Protein AF-A0A969ZW44-F1 (afdb_monomer_lite)

Structure (mmCIF, N/CA/C/O backbone):
data_AF-A0A969ZW44-F1
#
_entry.id   AF-A0A969ZW44-F1
#
loop_
_atom_site.group_PDB
_atom_site.id
_atom_site.type_symbol
_atom_site.label_atom_id
_atom_site.label_alt_id
_atom_site.label_comp_id
_atom_site.label_asym_id
_atom_site.label_entity_id
_atom_site.label_seq_id
_atom_site.pdbx_PDB_ins_code
_atom_site.Cartn_x
_atom_site.Cartn_y
_atom_site.Cartn_z
_atom_site.occupancy
_atom_site.B_iso_or_equiv
_atom_site.auth_seq_id
_atom_site.auth_comp_id
_atom_site.auth_asym_id
_atom_site.auth_atom_id
_atom_site.pdbx_PDB_model_num
ATOM 1 N N . PHE A 1 1 ? -0.314 3.421 35.092 1.00 52.34 1 PHE A N 1
ATOM 2 C CA . PHE A 1 1 ? -0.786 2.239 34.340 1.00 52.34 1 PHE A CA 1
ATOM 3 C C . PHE A 1 1 ? -1.905 2.581 33.344 1.00 52.34 1 PHE A C 1
ATOM 5 O O . PHE A 1 1 ? -1.966 1.914 32.319 1.00 52.34 1 PHE A O 1
ATOM 12 N N . ASP A 1 2 ? -2.716 3.628 33.558 1.00 58.47 2 ASP A N 1
ATOM 13 C CA . ASP A 1 2 ? -3.811 4.011 32.639 1.00 58.47 2 ASP A CA 1
ATOM 14 C C . ASP A 1 2 ? -3.377 4.476 31.237 1.00 58.47 2 ASP A C 1
ATOM 16 O O . ASP A 1 2 ? -3.940 4.023 30.243 1.00 58.47 2 ASP A O 1
ATOM 20 N N . VAL A 1 3 ? -2.301 5.262 31.124 1.00 59.97 3 VAL A N 1
ATOM 21 C CA . VAL A 1 3 ? -1.809 5.800 29.831 1.00 59.97 3 VAL A CA 1
ATOM 22 C C . VAL A 1 3 ? -1.445 4.694 28.818 1.00 59.97 3 VAL A C 1
ATOM 24 O O . VAL A 1 3 ? -1.651 4.826 27.610 1.00 59.97 3 VAL A O 1
ATOM 27 N N . TYR A 1 4 ? -0.947 3.551 29.300 1.00 55.81 4 TYR A N 1
ATOM 28 C CA . TYR A 1 4 ? -0.588 2.415 28.443 1.00 55.81 4 TYR A CA 1
ATOM 29 C C . TYR A 1 4 ? -1.810 1.686 27.868 1.00 55.81 4 TYR A C 1
ATOM 31 O O . TYR A 1 4 ? -1.714 1.129 26.780 1.00 55.81 4 TYR A O 1
ATOM 39 N N . ARG A 1 5 ? -2.957 1.681 28.560 1.00 54.25 5 ARG A N 1
ATOM 40 C CA . ARG A 1 5 ? -4.177 1.020 28.065 1.00 54.25 5 ARG A CA 1
ATOM 41 C C . ARG A 1 5 ? -4.938 1.882 27.061 1.00 54.25 5 ARG A C 1
ATOM 43 O O . ARG A 1 5 ? -5.516 1.334 26.127 1.00 54.25 5 ARG A O 1
ATOM 50 N N . GLU A 1 6 ? -4.914 3.204 27.213 1.00 55.03 6 GLU A N 1
ATOM 51 C CA . GLU A 1 6 ? -5.556 4.120 26.260 1.00 55.03 6 GLU A CA 1
ATOM 52 C C . GLU A 1 6 ? -4.828 4.169 24.913 1.00 55.03 6 GLU A C 1
ATOM 54 O O . GLU A 1 6 ? -5.468 4.080 23.868 1.00 55.03 6 GLU A O 1
ATOM 59 N N . SER A 1 7 ? -3.490 4.190 24.916 1.00 56.62 7 SER A N 1
ATOM 60 C CA . SER A 1 7 ? -2.680 4.195 23.681 1.00 56.62 7 SER A CA 1
ATOM 61 C C . SER A 1 7 ? -2.818 2.935 22.811 1.00 56.62 7 SER A C 1
ATOM 63 O O . SER A 1 7 ? -2.492 2.973 21.628 1.00 56.62 7 SER A O 1
ATOM 65 N N . GLN A 1 8 ? -3.307 1.817 23.359 1.00 58.56 8 GLN A N 1
ATOM 66 C CA . GLN A 1 8 ? -3.573 0.596 22.586 1.00 58.56 8 GLN A CA 1
ATOM 67 C C . GLN A 1 8 ? -4.964 0.593 21.936 1.00 58.56 8 GLN A C 1
ATOM 69 O O . GLN A 1 8 ? -5.169 -0.145 20.978 1.00 58.56 8 GLN A O 1
ATOM 74 N N . LYS A 1 9 ? -5.913 1.419 22.409 1.00 67.56 9 LYS A N 1
ATOM 75 C CA . LYS A 1 9 ? -7.270 1.492 21.831 1.00 67.56 9 LYS A CA 1
ATOM 76 C C . LYS A 1 9 ? -7.292 2.101 20.427 1.00 67.56 9 LYS A C 1
ATOM 78 O O . LYS A 1 9 ? -8.202 1.805 19.664 1.00 67.56 9 LYS A O 1
ATOM 83 N N . ASN A 1 10 ? -6.284 2.904 20.085 1.00 85.31 10 ASN A N 1
ATOM 84 C CA . ASN A 1 10 ? -6.210 3.621 18.809 1.00 85.31 10 ASN A CA 1
ATOM 85 C C . ASN A 1 10 ? -5.265 2.974 17.794 1.00 85.31 10 ASN A C 1
ATOM 87 O O . ASN A 1 10 ? -4.898 3.616 16.812 1.00 85.31 10 ASN A O 1
ATOM 91 N N . LYS A 1 11 ? -4.861 1.719 18.012 1.00 91.56 11 LYS A N 1
ATOM 92 C CA . LYS A 1 11 ? -4.014 0.987 17.071 1.00 91.56 11 LYS A CA 1
ATOM 93 C C . LYS A 1 11 ? -4.816 -0.057 16.324 1.00 91.56 11 LYS A C 1
ATOM 95 O O . LYS A 1 11 ? -5.627 -0.768 16.910 1.00 91.56 11 LYS A O 1
ATOM 100 N N . ARG A 1 12 ? -4.536 -0.186 15.033 1.00 93.69 12 ARG A N 1
ATOM 101 C CA . ARG A 1 12 ? -5.068 -1.251 14.185 1.00 93.69 12 ARG A CA 1
ATOM 102 C C . ARG A 1 12 ? -3.925 -2.013 13.542 1.00 93.69 12 ARG A C 1
ATOM 104 O O . ARG A 1 12 ? -2.845 -1.471 13.301 1.00 93.69 12 ARG A O 1
ATOM 111 N N . LYS A 1 13 ? -4.168 -3.294 13.289 1.00 95.94 13 LYS A N 1
ATOM 112 C CA . LYS A 1 13 ? -3.218 -4.169 12.614 1.00 95.94 13 LYS A CA 1
ATOM 113 C C . LYS A 1 13 ? -3.297 -3.923 11.113 1.00 95.94 13 LYS A C 1
ATOM 115 O O . LYS A 1 13 ? -4.388 -3.949 10.552 1.00 95.94 13 LYS A O 1
ATOM 120 N N . ILE A 1 14 ? -2.153 -3.732 10.467 1.00 97.12 14 ILE A N 1
ATOM 121 C CA . ILE A 1 14 ? -2.085 -3.674 9.006 1.00 97.12 14 ILE A CA 1
ATOM 122 C C . ILE A 1 14 ? -2.377 -5.084 8.460 1.00 97.12 14 ILE A C 1
ATOM 124 O O . ILE A 1 14 ? -1.686 -6.029 8.869 1.00 97.12 14 ILE A O 1
ATOM 128 N N . PRO A 1 15 ? -3.386 -5.259 7.589 1.00 97.00 15 PRO A N 1
ATOM 129 C CA . PRO A 1 15 ? -3.682 -6.552 6.982 1.00 97.00 15 PRO A CA 1
ATOM 130 C C . PRO A 1 15 ? -2.566 -6.972 6.022 1.00 97.00 15 PRO A C 1
ATOM 132 O O . PRO A 1 15 ? -1.789 -6.144 5.545 1.00 97.00 15 PRO A O 1
ATOM 135 N N . ASP A 1 16 ? -2.486 -8.269 5.735 1.00 97.69 16 ASP A N 1
ATOM 136 C CA . ASP A 1 16 ? -1.680 -8.721 4.607 1.00 97.69 16 ASP A CA 1
ATOM 137 C C . ASP A 1 16 ? -2.426 -8.388 3.315 1.00 97.69 16 ASP A C 1
ATOM 139 O O . ASP A 1 16 ? -3.547 -8.845 3.100 1.00 97.69 16 ASP A O 1
ATOM 143 N N . LEU A 1 17 ? -1.812 -7.530 2.505 1.00 97.00 17 LEU A N 1
ATOM 144 C CA . LEU A 1 17 ? -2.356 -7.057 1.237 1.00 97.00 17 LEU A CA 1
ATOM 145 C C . LEU A 1 17 ? -1.558 -7.593 0.055 1.00 97.00 17 LEU A C 1
ATOM 147 O O . LEU A 1 17 ? -1.805 -7.164 -1.066 1.00 97.00 17 LEU A O 1
ATOM 151 N N . LYS A 1 18 ? -0.584 -8.484 0.276 1.00 94.75 18 LYS A N 1
ATOM 152 C CA . LYS A 1 18 ? 0.236 -9.027 -0.804 1.00 94.75 18 LYS A CA 1
ATOM 153 C C . LYS A 1 18 ? -0.651 -9.646 -1.888 1.00 94.75 18 LYS A C 1
ATOM 155 O O . LYS A 1 18 ? -1.629 -10.324 -1.591 1.00 94.75 18 LYS A O 1
ATOM 160 N N . ASP A 1 19 ? -0.309 -9.379 -3.145 1.00 94.62 19 ASP A N 1
ATOM 161 C CA . ASP A 1 19 ? -1.036 -9.830 -4.333 1.00 94.62 19 ASP A CA 1
ATOM 162 C C . ASP A 1 19 ? -2.480 -9.298 -4.470 1.00 94.62 19 ASP A C 1
ATOM 164 O O . ASP A 1 19 ? -3.167 -9.641 -5.434 1.00 94.62 19 ASP A O 1
ATOM 168 N N . VAL A 1 20 ? -2.953 -8.417 -3.584 1.00 96.81 20 VAL A N 1
ATOM 169 C CA . VAL A 1 20 ? -4.228 -7.700 -3.764 1.00 96.81 20 VAL A CA 1
ATOM 170 C C . VAL A 1 20 ? -4.052 -6.626 -4.840 1.00 96.81 20 VAL A C 1
ATOM 172 O O . VAL A 1 20 ? -2.960 -6.076 -5.003 1.00 96.81 20 VAL A O 1
ATOM 175 N N . ASN A 1 21 ? -5.103 -6.323 -5.607 1.00 97.19 21 ASN A N 1
ATOM 176 C CA . ASN A 1 21 ? -5.063 -5.205 -6.550 1.00 97.19 21 ASN A CA 1
ATOM 177 C C . ASN A 1 21 ? -4.827 -3.880 -5.798 1.00 97.19 21 ASN A C 1
ATOM 179 O O . ASN A 1 21 ? -5.38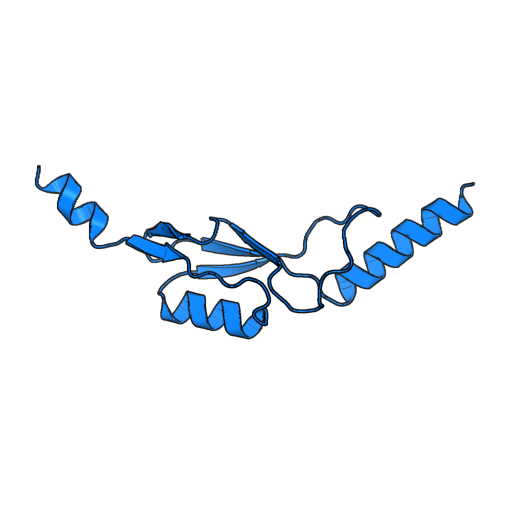6 -3.674 -4.724 1.00 97.19 21 ASN A O 1
ATOM 183 N N . VAL A 1 22 ? -4.010 -2.976 -6.346 1.00 96.94 22 VAL A N 1
ATOM 184 C CA . VAL A 1 22 ? -3.633 -1.729 -5.661 1.00 96.94 22 VAL A CA 1
ATOM 185 C C . VAL A 1 22 ? -4.840 -0.860 -5.289 1.00 96.94 22 VAL A C 1
ATOM 187 O O . VAL A 1 22 ? -4.872 -0.323 -4.185 1.00 96.94 22 VAL A O 1
ATOM 190 N N . GLU A 1 23 ? -5.861 -0.761 -6.141 1.00 97.44 23 GLU A N 1
ATOM 191 C CA . GLU A 1 23 ? -7.055 0.044 -5.854 1.00 97.44 23 GLU A CA 1
ATOM 192 C C . GLU A 1 23 ? -7.898 -0.573 -4.735 1.00 97.44 23 GLU A C 1
ATOM 194 O O . GLU A 1 23 ? -8.395 0.131 -3.856 1.00 97.44 23 GLU A O 1
ATOM 199 N N . GLU A 1 24 ? -8.038 -1.898 -4.742 1.00 98.00 24 GLU A N 1
ATOM 200 C CA . GLU A 1 24 ? -8.745 -2.640 -3.698 1.00 98.00 24 GLU A CA 1
ATOM 201 C C . GLU A 1 24 ? -8.002 -2.554 -2.360 1.00 98.00 24 GLU A C 1
ATOM 203 O O . GLU A 1 24 ? -8.609 -2.294 -1.324 1.00 98.00 24 GLU A O 1
ATOM 208 N N . ALA A 1 25 ? -6.676 -2.676 -2.382 1.00 97.94 25 ALA A N 1
ATOM 209 C CA . ALA A 1 25 ? -5.836 -2.531 -1.202 1.00 97.94 25 ALA A CA 1
ATOM 210 C C . ALA A 1 25 ? -5.963 -1.140 -0.562 1.00 97.94 25 ALA A C 1
ATOM 212 O O . ALA A 1 25 ? -6.002 -1.033 0.664 1.00 97.94 25 ALA A O 1
ATOM 213 N N . LEU A 1 26 ? -6.057 -0.074 -1.367 1.00 98.25 26 LEU A N 1
ATOM 214 C CA . LEU A 1 26 ? -6.278 1.281 -0.856 1.00 98.25 26 LEU A CA 1
ATOM 215 C C . LEU A 1 26 ? -7.645 1.417 -0.172 1.00 98.25 26 LEU A C 1
ATOM 217 O O . LEU A 1 26 ? -7.704 1.997 0.910 1.00 98.25 26 LEU A O 1
ATOM 221 N N . LYS A 1 27 ? -8.704 0.822 -0.738 1.00 98.38 27 LYS A N 1
ATOM 222 C CA . LYS A 1 27 ? -10.042 0.796 -0.118 1.00 98.38 27 LYS A CA 1
ATOM 223 C C . LYS A 1 27 ? -10.046 0.027 1.201 1.00 98.38 27 LYS A C 1
ATOM 225 O O . LYS A 1 27 ? -10.534 0.540 2.197 1.00 98.38 27 LYS A O 1
ATOM 230 N N . ILE A 1 28 ? -9.418 -1.152 1.246 1.00 98.06 28 ILE A N 1
ATOM 231 C CA . ILE A 1 28 ? -9.293 -1.943 2.483 1.00 98.06 28 ILE A CA 1
ATOM 232 C C . ILE A 1 28 ? -8.576 -1.139 3.578 1.00 98.06 28 ILE A C 1
ATOM 234 O O . ILE A 1 28 ? -8.945 -1.208 4.749 1.00 98.06 28 ILE A O 1
ATOM 238 N N . LEU A 1 29 ? -7.533 -0.384 3.222 1.00 97.50 29 LEU A N 1
ATOM 239 C CA . LEU A 1 29 ? -6.826 0.470 4.176 1.00 97.50 29 LEU A CA 1
ATOM 240 C C . LEU A 1 29 ? -7.699 1.632 4.659 1.00 97.50 29 LEU A C 1
ATOM 242 O O . LEU A 1 29 ? -7.692 1.913 5.855 1.00 97.50 29 LEU A O 1
ATOM 246 N N . GLU A 1 30 ? -8.452 2.270 3.764 1.00 97.12 30 GLU A N 1
ATOM 247 C CA . GLU A 1 30 ? -9.394 3.341 4.104 1.00 97.12 30 GLU A CA 1
ATOM 248 C C . GLU A 1 30 ? -10.511 2.847 5.036 1.00 97.12 30 GLU A C 1
ATOM 250 O O . GLU A 1 30 ? -10.749 3.465 6.072 1.00 97.12 30 GLU A O 1
ATOM 255 N N . ASP A 1 31 ? -11.104 1.683 4.754 1.00 96.88 31 ASP A N 1
ATOM 256 C CA . ASP A 1 31 ? -12.106 1.025 5.611 1.00 96.88 31 ASP A CA 1
ATOM 257 C C . ASP A 1 31 ? -11.551 0.702 7.011 1.00 96.88 31 ASP A C 1
ATOM 259 O O . ASP A 1 31 ? -12.277 0.630 8.009 1.00 96.88 31 ASP A O 1
ATOM 263 N N . LEU A 1 32 ? -10.232 0.517 7.103 1.00 95.12 32 LEU A N 1
ATOM 264 C CA . LEU A 1 32 ? -9.513 0.320 8.354 1.00 95.12 32 LEU A CA 1
ATOM 265 C C . LEU A 1 32 ? -9.034 1.628 8.998 1.00 95.12 32 LEU A C 1
ATOM 267 O O . LEU A 1 32 ? -8.305 1.561 9.988 1.00 95.12 32 LEU A O 1
ATOM 271 N N . ASP A 1 33 ? -9.494 2.783 8.522 1.00 95.56 33 ASP A N 1
ATOM 272 C CA . ASP A 1 33 ? -9.112 4.126 8.966 1.00 95.56 33 ASP A CA 1
ATOM 273 C C . ASP A 1 33 ? -7.610 4.435 8.787 1.00 95.56 33 ASP A C 1
ATOM 275 O O . ASP A 1 33 ? -7.040 5.270 9.494 1.00 95.56 33 ASP A O 1
ATOM 279 N N . PHE A 1 34 ? -6.927 3.770 7.855 1.00 96.75 34 PHE A N 1
ATOM 280 C CA . PHE A 1 34 ? -5.564 4.116 7.451 1.00 96.75 34 PHE A CA 1
ATOM 281 C C . PHE A 1 34 ? -5.557 5.041 6.235 1.00 96.75 34 PHE A C 1
ATOM 283 O O . PHE A 1 34 ? -6.458 5.034 5.403 1.00 96.75 34 PHE A O 1
ATOM 290 N N . LYS A 1 35 ? -4.475 5.810 6.083 1.00 97.50 35 LYS A N 1
ATOM 291 C CA . LYS A 1 35 ? -4.228 6.614 4.879 1.00 97.50 35 LYS A CA 1
ATOM 292 C C . LYS A 1 35 ? -3.349 5.825 3.914 1.00 97.50 35 LYS A C 1
ATOM 294 O O . LYS A 1 35 ? -2.120 5.892 3.992 1.00 97.50 35 LYS A O 1
ATOM 299 N N . GLY A 1 36 ? -3.974 5.045 3.036 1.00 96.94 36 GLY A N 1
ATOM 300 C CA . GLY A 1 36 ? -3.276 4.324 1.973 1.00 96.94 36 GLY A CA 1
ATOM 301 C C . GLY A 1 36 ? -2.687 5.281 0.933 1.00 96.94 36 GLY A C 1
ATOM 302 O O . GLY A 1 36 ? -3.369 6.191 0.471 1.00 96.94 36 GLY A O 1
ATOM 303 N N . VAL A 1 37 ? -1.423 5.084 0.554 1.00 97.69 37 VAL A N 1
ATOM 304 C CA . VAL A 1 37 ? -0.774 5.830 -0.539 1.00 97.69 37 VAL A CA 1
ATOM 305 C C . VAL A 1 37 ? -0.032 4.852 -1.437 1.00 97.69 37 VAL A C 1
ATOM 307 O O . VAL A 1 37 ? 0.826 4.109 -0.957 1.00 97.69 37 VAL A O 1
ATOM 310 N N . SER A 1 38 ? -0.333 4.855 -2.732 1.00 96.31 38 SER A N 1
ATOM 311 C CA . SER A 1 38 ? 0.352 4.017 -3.713 1.00 96.31 38 SER A CA 1
ATOM 312 C C . SER A 1 38 ? 1.740 4.580 -4.054 1.00 96.31 38 SER A C 1
ATOM 314 O O . SER A 1 38 ? 1.952 5.792 -4.115 1.00 96.31 38 SER A O 1
ATOM 316 N N . VAL A 1 39 ? 2.726 3.695 -4.209 1.00 95.00 39 VAL A N 1
ATOM 317 C CA . VAL A 1 39 ? 4.124 4.057 -4.473 1.00 95.00 39 VAL A CA 1
ATOM 318 C C . VAL A 1 39 ? 4.732 3.088 -5.481 1.00 95.00 39 VAL A C 1
ATOM 320 O O . VAL A 1 39 ? 4.801 1.884 -5.244 1.00 95.00 39 VAL A O 1
ATOM 323 N N . THR A 1 40 ? 5.270 3.620 -6.571 1.00 90.56 40 THR A N 1
ATOM 324 C CA . THR A 1 40 ? 6.066 2.844 -7.524 1.00 90.56 40 THR A CA 1
ATOM 325 C C . THR A 1 40 ? 7.501 2.661 -7.007 1.00 90.56 40 THR A C 1
ATOM 327 O O . THR A 1 40 ? 8.115 3.641 -6.563 1.00 90.56 40 THR A O 1
ATOM 330 N N . PRO A 1 41 ? 8.087 1.450 -7.035 1.00 84.00 41 PRO A N 1
ATOM 331 C CA . PRO A 1 41 ? 9.455 1.226 -6.585 1.00 84.00 41 PRO A CA 1
ATOM 332 C C . PRO A 1 41 ? 10.470 1.907 -7.511 1.00 84.00 41 PRO A C 1
ATOM 334 O O . PRO A 1 41 ? 10.257 2.040 -8.714 1.00 84.00 41 PRO A O 1
ATOM 337 N N . ASN A 1 42 ? 11.628 2.278 -6.957 1.00 80.94 42 ASN A N 1
ATOM 338 C CA . ASN A 1 42 ? 12.781 2.615 -7.784 1.00 80.94 42 ASN A CA 1
ATOM 339 C C . ASN A 1 42 ? 13.361 1.315 -8.356 1.00 80.94 42 ASN A C 1
ATOM 341 O O . ASN A 1 42 ? 13.865 0.473 -7.607 1.00 80.94 42 ASN A O 1
ATOM 345 N N . LEU A 1 43 ? 13.230 1.128 -9.665 1.00 72.25 43 LEU A N 1
ATOM 346 C CA . LEU A 1 43 ? 13.616 -0.110 -10.320 1.00 72.25 43 LEU A CA 1
ATOM 347 C C . LEU A 1 43 ? 15.120 -0.191 -10.547 1.00 72.25 43 LEU A C 1
ATOM 349 O O . LEU A 1 43 ? 15.748 0.709 -11.099 1.00 72.25 43 LEU A O 1
ATOM 353 N N . ASN A 1 44 ? 15.672 -1.354 -10.220 1.00 72.38 44 ASN A N 1
ATOM 354 C CA . ASN A 1 44 ? 16.940 -1.821 -10.757 1.00 72.38 44 ASN A CA 1
ATOM 355 C C . ASN A 1 44 ? 16.657 -2.939 -11.789 1.00 72.38 44 ASN A C 1
ATOM 357 O O . ASN A 1 44 ? 15.582 -3.541 -11.771 1.00 72.38 44 ASN A O 1
ATOM 361 N N . PRO A 1 45 ? 17.574 -3.234 -12.725 1.00 67.06 45 PRO A N 1
ATOM 362 C CA . PRO A 1 45 ? 17.340 -4.255 -13.759 1.00 67.06 45 PRO A CA 1
ATOM 363 C C . PRO A 1 45 ? 17.094 -5.661 -13.184 1.00 67.06 45 PRO A C 1
ATOM 365 O O . PRO A 1 45 ? 16.456 -6.481 -13.835 1.00 67.06 45 PRO A O 1
ATOM 368 N N . THR A 1 46 ? 17.558 -5.927 -11.961 1.00 70.00 46 THR A N 1
ATOM 369 C CA . THR A 1 46 ? 17.379 -7.196 -11.242 1.00 70.00 46 THR A CA 1
ATOM 370 C C . THR A 1 46 ? 16.025 -7.321 -10.542 1.00 70.00 46 THR A C 1
ATOM 372 O O . THR A 1 46 ? 15.746 -8.357 -9.947 1.00 70.00 46 THR A O 1
ATOM 375 N N . TYR A 1 47 ? 15.192 -6.278 -10.571 1.00 69.31 47 TYR A N 1
ATOM 376 C CA . TYR A 1 47 ? 13.899 -6.286 -9.898 1.00 69.31 47 TYR A CA 1
ATOM 377 C C . TYR A 1 47 ? 12.996 -7.363 -10.521 1.00 69.31 47 TYR A C 1
ATOM 379 O O . TYR A 1 47 ? 12.896 -7.395 -11.750 1.00 69.31 47 TYR A O 1
ATOM 387 N N . PRO A 1 48 ? 12.341 -8.248 -9.755 1.00 68.81 48 PRO A N 1
ATOM 388 C CA . PRO A 1 48 ? 11.494 -9.285 -10.339 1.00 68.81 48 PRO A CA 1
ATOM 389 C C . PRO A 1 48 ? 10.319 -8.664 -11.106 1.00 68.81 48 PRO A C 1
ATOM 391 O O . PRO A 1 48 ? 9.821 -7.599 -10.742 1.00 68.81 48 PRO A O 1
ATOM 394 N N . ILE A 1 49 ? 9.890 -9.302 -12.200 1.00 68.25 49 ILE A N 1
ATOM 395 C CA . ILE A 1 49 ? 8.627 -8.935 -12.860 1.00 68.25 49 ILE A CA 1
ATOM 396 C C . ILE A 1 49 ? 7.518 -9.573 -12.024 1.00 68.25 49 ILE A C 1
ATOM 398 O O . ILE A 1 49 ? 7.084 -10.690 -12.282 1.00 68.25 49 ILE A O 1
ATOM 402 N N . GLU A 1 50 ? 7.171 -8.891 -10.942 1.00 73.81 50 GLU A N 1
ATOM 403 C CA . GLU A 1 50 ? 6.020 -9.208 -10.102 1.00 73.81 50 GLU A CA 1
ATOM 404 C C . GLU A 1 50 ? 4.721 -8.855 -10.853 1.00 73.81 50 GLU A C 1
ATOM 406 O O . GLU A 1 50 ? 4.758 -8.097 -11.833 1.00 73.81 50 GLU A O 1
ATOM 411 N N . PRO A 1 51 ? 3.564 -9.395 -10.438 1.00 80.00 51 PRO A N 1
ATOM 412 C CA . PRO A 1 51 ? 2.306 -9.123 -11.117 1.00 80.00 51 PRO A CA 1
ATOM 413 C C . PRO A 1 51 ? 1.942 -7.629 -11.119 1.00 80.00 51 PRO A C 1
ATOM 415 O O . PRO A 1 51 ? 1.984 -6.945 -10.095 1.00 80.00 51 PRO A O 1
ATOM 418 N N . MET A 1 52 ? 1.545 -7.140 -12.297 1.00 88.88 52 MET A N 1
ATOM 419 C CA . MET A 1 52 ? 1.142 -5.750 -12.523 1.00 88.88 52 MET A CA 1
ATOM 420 C C . MET A 1 52 ? -0.073 -5.374 -11.680 1.00 88.88 52 MET A C 1
ATOM 422 O O . MET A 1 52 ? -0.986 -6.180 -11.486 1.00 88.88 52 MET A O 1
ATOM 426 N N . ASN A 1 53 ? -0.094 -4.127 -11.217 1.00 93.12 53 ASN A N 1
ATOM 427 C CA . ASN A 1 53 ? -1.169 -3.525 -10.430 1.00 93.12 53 ASN A CA 1
ATOM 428 C C . ASN A 1 53 ? -1.510 -4.291 -9.144 1.00 93.12 53 ASN A C 1
ATOM 430 O O . ASN A 1 53 ? -2.586 -4.100 -8.574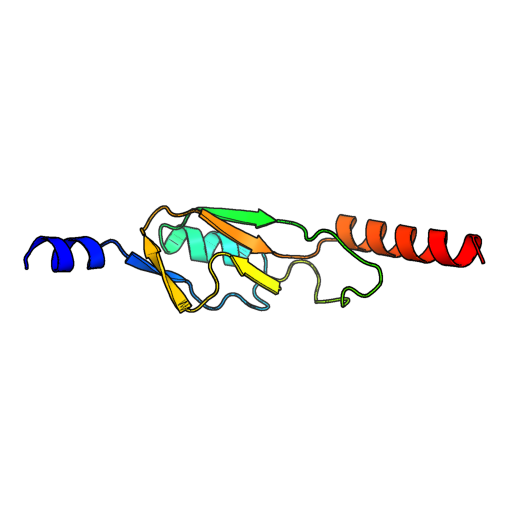 1.00 93.12 53 ASN A O 1
ATOM 434 N N . ARG A 1 54 ? -0.597 -5.149 -8.672 1.00 94.44 54 ARG A N 1
ATOM 435 C CA . ARG A 1 54 ? -0.725 -5.887 -7.418 1.00 94.44 54 ARG A CA 1
ATOM 436 C C . ARG A 1 54 ? 0.262 -5.383 -6.380 1.00 94.44 54 ARG A C 1
ATOM 438 O O . ARG A 1 54 ? 1.376 -4.959 -6.690 1.00 94.44 54 ARG A O 1
ATOM 445 N N . VAL A 1 55 ? -0.171 -5.425 -5.129 1.00 94.75 55 VAL A N 1
ATOM 446 C CA . VAL A 1 55 ? 0.642 -5.014 -3.991 1.00 94.75 55 VAL A CA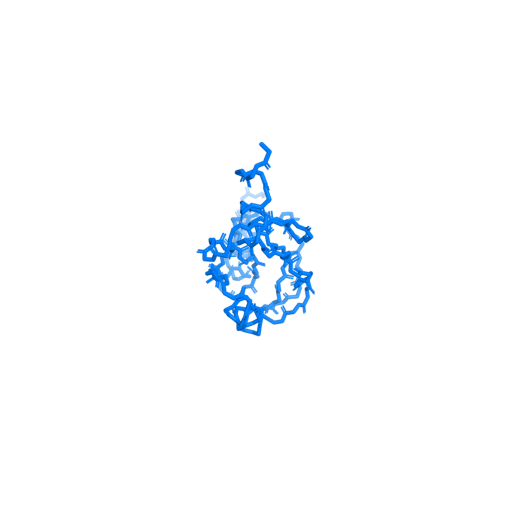 1
ATOM 447 C C . VAL A 1 55 ? 1.777 -6.006 -3.775 1.00 94.75 55 VAL A C 1
ATOM 449 O O . VAL A 1 55 ? 1.566 -7.199 -3.575 1.00 94.75 55 VAL A O 1
ATOM 452 N N . LEU A 1 56 ? 2.993 -5.476 -3.733 1.00 92.88 56 LEU A N 1
ATOM 453 C CA . LEU A 1 56 ? 4.212 -6.228 -3.446 1.00 92.88 56 LEU A CA 1
ATOM 454 C C . LEU A 1 56 ? 4.497 -6.270 -1.951 1.00 92.88 56 LEU A C 1
ATOM 456 O O . LEU A 1 56 ? 4.932 -7.280 -1.403 1.00 92.88 56 LEU A O 1
ATOM 460 N N . LYS A 1 57 ? 4.304 -5.122 -1.300 1.00 93.88 57 LYS A N 1
ATOM 461 C CA . LYS A 1 57 ? 4.522 -4.927 0.131 1.00 93.88 57 LYS A CA 1
ATOM 462 C C . LYS A 1 57 ? 3.893 -3.627 0.602 1.00 93.88 57 LYS A C 1
ATOM 464 O O . LYS A 1 57 ? 3.705 -2.690 -0.179 1.00 93.88 57 LYS A O 1
ATOM 469 N N . THR A 1 58 ? 3.704 -3.532 1.910 1.00 97.06 58 THR A N 1
ATOM 470 C CA . THR A 1 58 ? 3.354 -2.283 2.581 1.00 97.06 58 THR A CA 1
ATOM 471 C C . THR A 1 58 ? 4.491 -1.772 3.458 1.00 97.06 58 THR A C 1
ATOM 473 O O . THR A 1 58 ? 5.339 -2.534 3.928 1.00 97.06 58 THR A O 1
ATOM 476 N N . VAL A 1 59 ? 4.514 -0.461 3.690 1.00 96.75 59 VAL A N 1
ATOM 477 C CA . VAL A 1 59 ? 5.337 0.172 4.725 1.00 96.75 59 VAL A CA 1
ATOM 478 C C . VAL A 1 59 ? 4.452 1.137 5.525 1.00 96.75 59 VAL A C 1
ATOM 480 O O . VAL A 1 59 ? 4.022 2.140 4.955 1.00 96.75 59 VAL A O 1
ATOM 483 N N . PRO A 1 60 ? 4.201 0.896 6.826 1.00 97.12 60 PRO A N 1
ATOM 484 C CA . PRO A 1 60 ? 4.728 -0.205 7.640 1.00 97.12 60 PRO A CA 1
ATOM 485 C C . PRO A 1 60 ? 4.277 -1.598 7.162 1.00 97.12 60 PRO A C 1
ATOM 487 O O . PRO A 1 60 ? 3.292 -1.734 6.438 1.00 97.12 60 PRO A O 1
ATOM 490 N N . GLU A 1 61 ? 5.060 -2.621 7.511 1.00 97.31 61 GLU A N 1
ATOM 491 C CA . GLU A 1 61 ? 4.834 -3.998 7.051 1.00 97.31 61 GLU A CA 1
ATOM 492 C C . GLU A 1 61 ? 3.539 -4.596 7.610 1.00 97.31 61 GLU A C 1
ATOM 494 O O . GLU A 1 61 ? 3.093 -4.237 8.708 1.00 97.31 61 GLU A O 1
ATOM 499 N N . ALA A 1 62 ? 2.959 -5.526 6.852 1.00 96.75 62 ALA A N 1
ATOM 500 C CA . ALA A 1 62 ? 1.791 -6.280 7.269 1.00 96.75 62 ALA A CA 1
ATOM 501 C C . ALA A 1 62 ? 2.008 -6.914 8.650 1.00 96.75 62 ALA A C 1
ATOM 503 O O . ALA A 1 62 ? 3.096 -7.357 9.016 1.00 96.75 62 ALA A O 1
ATOM 504 N N . GLY A 1 63 ? 0.947 -6.933 9.444 1.00 95.88 63 GLY A N 1
ATOM 505 C CA . GLY A 1 63 ? 0.965 -7.473 10.792 1.00 95.88 63 GLY A CA 1
ATOM 506 C C . GLY A 1 63 ? 1.394 -6.500 11.889 1.00 95.88 63 GLY A C 1
ATOM 507 O O . GLY A 1 63 ? 1.164 -6.809 13.061 1.00 95.88 63 GLY A O 1
ATOM 508 N N . LYS A 1 64 ? 1.934 -5.320 11.555 1.00 95.19 64 LYS A N 1
ATOM 509 C CA . LYS A 1 64 ? 2.211 -4.275 12.552 1.00 95.19 64 LYS A CA 1
ATOM 510 C C . LYS A 1 64 ? 0.937 -3.610 13.052 1.00 95.19 64 LYS A C 1
ATOM 512 O O . LYS A 1 64 ? 0.041 -3.302 12.274 1.00 95.19 64 LYS A O 1
ATOM 517 N N . ASN A 1 65 ? 0.903 -3.336 14.355 1.00 94.88 65 ASN A N 1
ATOM 518 C CA . ASN A 1 65 ? -0.095 -2.467 14.968 1.00 94.88 65 ASN A CA 1
ATOM 519 C C . ASN A 1 65 ? 0.385 -1.019 14.889 1.00 94.88 65 ASN A C 1
ATOM 521 O O . ASN A 1 65 ? 1.416 -0.679 15.475 1.00 94.88 65 ASN A O 1
ATOM 525 N N . VAL A 1 66 ? -0.356 -0.182 14.172 1.00 94.25 66 VAL A N 1
ATOM 526 C CA . VAL A 1 66 ? -0.033 1.234 13.965 1.00 94.25 66 VAL A CA 1
ATOM 527 C C . VAL A 1 66 ? -1.233 2.095 14.322 1.00 94.25 66 VAL A C 1
ATOM 529 O O . VAL A 1 66 ? -2.362 1.603 14.349 1.00 94.25 66 VAL A O 1
ATOM 532 N N . ASP A 1 67 ? -0.984 3.361 14.641 1.00 94.19 67 ASP A N 1
ATOM 533 C CA . ASP A 1 67 ? -2.048 4.276 15.038 1.00 94.19 67 ASP A CA 1
ATOM 534 C C . ASP A 1 67 ? -3.022 4.495 13.874 1.00 94.19 67 ASP A C 1
ATOM 536 O O . ASP A 1 67 ? -2.612 4.636 12.717 1.00 94.19 67 ASP A O 1
ATOM 540 N N . ILE A 1 68 ? -4.314 4.529 14.178 1.00 92.31 68 ILE A N 1
ATOM 541 C CA . ILE A 1 68 ? -5.363 4.902 13.227 1.00 92.31 68 ILE A CA 1
ATOM 542 C C . ILE A 1 68 ? -5.016 6.258 12.582 1.00 92.31 68 ILE A C 1
ATOM 544 O O . ILE A 1 68 ? -4.487 7.160 13.232 1.00 92.31 68 ILE A O 1
ATOM 548 N N . GLY A 1 69 ? -5.274 6.399 11.283 1.00 93.62 69 GLY A N 1
ATOM 549 C CA . GLY A 1 69 ? -4.941 7.586 10.493 1.00 93.62 69 GLY A CA 1
ATOM 550 C C . GLY A 1 69 ? -3.485 7.654 10.021 1.00 93.62 69 GLY A C 1
ATOM 551 O O . GLY A 1 69 ? -3.136 8.582 9.284 1.00 93.62 69 GLY A O 1
ATOM 552 N N . SER A 1 70 ? -2.642 6.688 10.406 1.00 95.88 70 SER A N 1
ATOM 553 C CA . SER A 1 70 ? -1.268 6.568 9.907 1.00 95.88 70 SER A CA 1
ATOM 554 C C . SER A 1 70 ? -1.226 6.339 8.399 1.00 95.88 70 SER A C 1
ATOM 556 O O . SER A 1 70 ? -2.095 5.686 7.818 1.00 95.88 70 SER A O 1
ATOM 558 N N . VAL A 1 71 ? -0.165 6.848 7.771 1.00 97.94 71 VAL A N 1
ATOM 559 C CA . VAL A 1 71 ? 0.109 6.607 6.353 1.00 97.94 71 VAL A CA 1
ATOM 560 C C . VAL A 1 71 ? 0.681 5.206 6.166 1.00 97.94 71 VAL A C 1
ATOM 562 O O . VAL A 1 71 ? 1.687 4.856 6.787 1.00 97.94 71 VAL A O 1
ATOM 565 N N . VAL A 1 72 ? 0.074 4.434 5.267 1.00 98.06 72 VAL A N 1
ATOM 566 C CA . VAL A 1 72 ? 0.563 3.122 4.834 1.00 98.06 72 VAL A CA 1
ATOM 567 C C . VAL A 1 72 ? 0.919 3.215 3.354 1.00 98.06 72 VA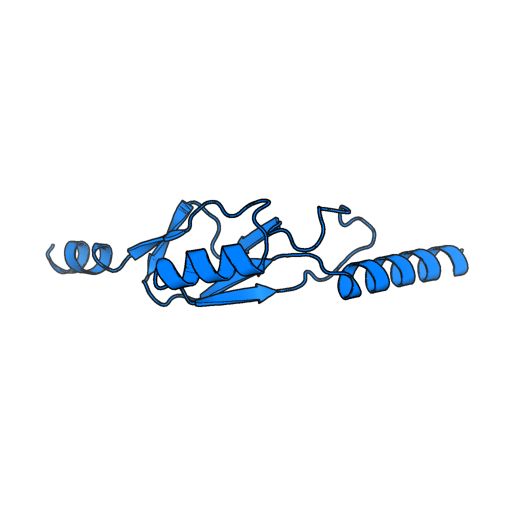L A C 1
ATOM 569 O O . VAL A 1 72 ? 0.053 3.378 2.496 1.00 98.06 72 VAL A O 1
ATOM 572 N N . LYS A 1 73 ? 2.215 3.134 3.047 1.00 98.12 73 LYS A N 1
ATOM 573 C CA . LYS A 1 73 ? 2.717 3.101 1.670 1.00 98.12 73 LYS A CA 1
ATOM 574 C C . LYS A 1 73 ? 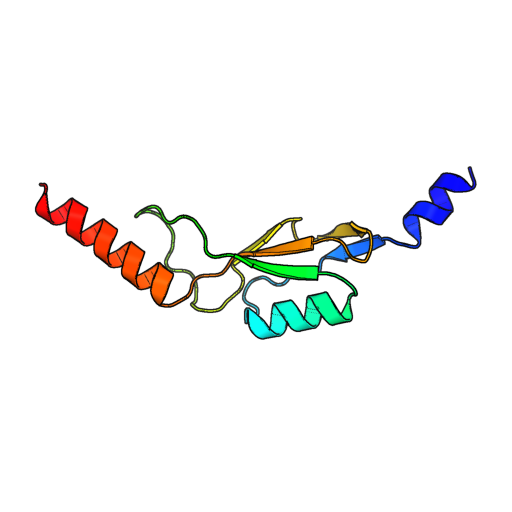2.475 1.721 1.081 1.00 98.12 73 LYS A C 1
ATOM 576 O O . LYS A 1 73 ? 2.917 0.733 1.663 1.00 98.12 73 LYS A O 1
ATOM 581 N N . VAL A 1 74 ? 1.845 1.667 -0.080 1.00 97.38 74 VAL A N 1
ATOM 582 C CA . VAL A 1 74 ? 1.517 0.449 -0.818 1.00 97.38 74 VAL A CA 1
ATOM 583 C C . VAL A 1 74 ? 2.396 0.402 -2.060 1.00 97.38 74 VAL A C 1
ATOM 585 O O . VAL A 1 74 ? 2.231 1.208 -2.972 1.00 97.38 74 VAL A O 1
ATOM 588 N N . TYR A 1 75 ? 3.366 -0.510 -2.079 1.00 94.69 75 TYR A N 1
ATOM 589 C CA . TYR A 1 75 ? 4.274 -0.654 -3.212 1.00 94.69 75 TYR A CA 1
ATOM 590 C C . TYR A 1 75 ? 3.674 -1.579 -4.264 1.00 94.69 75 TYR A C 1
ATOM 592 O O . TYR A 1 75 ? 3.276 -2.693 -3.929 1.00 94.69 75 TYR A O 1
ATOM 600 N N . TYR A 1 76 ? 3.659 -1.137 -5.517 1.00 93.25 76 TYR A N 1
ATOM 601 C CA . TYR A 1 76 ? 3.133 -1.882 -6.662 1.00 93.25 76 TYR A CA 1
ATOM 602 C C . TYR A 1 76 ? 3.913 -1.522 -7.935 1.00 93.25 76 TYR A C 1
ATOM 604 O O . TYR A 1 76 ? 4.667 -0.548 -7.948 1.00 93.25 76 TYR A O 1
ATOM 612 N N . ILE A 1 77 ? 3.755 -2.317 -8.990 1.00 90.62 77 ILE A N 1
ATOM 613 C CA . ILE A 1 77 ? 4.284 -2.018 -10.328 1.00 90.62 77 ILE A CA 1
ATOM 614 C C . ILE A 1 77 ? 3.108 -1.722 -11.256 1.00 90.62 77 ILE A C 1
ATOM 616 O O . ILE A 1 77 ? 2.134 -2.472 -11.249 1.00 90.62 77 ILE A O 1
ATOM 620 N N . ASP A 1 78 ? 3.229 -0.674 -12.061 1.00 89.81 78 ASP A N 1
ATOM 621 C CA . ASP A 1 78 ? 2.352 -0.362 -13.190 1.00 89.81 78 ASP A CA 1
ATOM 622 C C . ASP A 1 78 ? 3.114 -0.434 -14.523 1.00 89.81 78 ASP A C 1
ATOM 624 O O . ASP A 1 78 ? 4.315 -0.734 -14.578 1.00 89.81 78 ASP A O 1
ATOM 628 N N . ASP A 1 79 ? 2.391 -0.164 -15.607 1.00 86.56 79 ASP A N 1
ATOM 629 C CA . ASP A 1 79 ? 2.925 -0.188 -16.965 1.00 86.56 79 ASP A CA 1
ATOM 630 C C . ASP A 1 79 ? 4.071 0.824 -17.153 1.00 86.56 79 ASP A C 1
ATOM 632 O O . ASP A 1 79 ? 5.095 0.478 -17.745 1.00 86.56 79 ASP A O 1
ATOM 636 N N . ASP A 1 80 ? 3.975 2.021 -16.560 1.00 86.06 80 ASP A N 1
ATOM 637 C CA . ASP A 1 80 ? 5.022 3.054 -16.615 1.00 86.06 80 ASP A CA 1
ATOM 638 C C . ASP A 1 80 ? 6.343 2.562 -16.006 1.00 86.06 80 ASP A C 1
ATOM 640 O O . ASP A 1 80 ? 7.444 2.828 -16.504 1.00 86.06 80 ASP A O 1
ATOM 644 N N . VAL A 1 81 ? 6.252 1.861 -14.878 1.00 84.50 81 VAL A N 1
ATOM 645 C CA . VAL A 1 81 ? 7.393 1.251 -14.196 1.00 84.50 81 VAL A CA 1
ATOM 646 C C . VAL A 1 81 ? 7.970 0.129 -15.062 1.00 84.50 81 VAL A C 1
ATOM 648 O O . VAL A 1 81 ? 9.186 0.082 -15.273 1.00 84.50 81 VAL A O 1
ATOM 651 N N . LEU A 1 82 ? 7.133 -0.738 -15.635 1.00 82.44 82 LEU A N 1
ATOM 652 C CA . LEU A 1 82 ? 7.595 -1.803 -16.527 1.00 82.44 82 LEU A CA 1
ATOM 653 C C . LEU A 1 82 ? 8.330 -1.253 -17.760 1.00 82.44 82 LEU A C 1
ATOM 655 O O . LEU A 1 82 ? 9.415 -1.742 -18.088 1.00 82.44 82 LEU A O 1
ATOM 659 N N . GLU A 1 83 ? 7.792 -0.220 -18.403 1.00 85.38 83 GLU A N 1
ATOM 660 C CA . GLU A 1 83 ? 8.408 0.431 -19.560 1.00 85.38 83 GLU A CA 1
ATOM 661 C C . GLU A 1 83 ? 9.778 1.022 -19.198 1.00 85.38 83 GLU A C 1
ATOM 663 O O . GLU A 1 83 ? 10.787 0.750 -19.859 1.00 85.38 83 GLU A O 1
ATOM 668 N N . LYS A 1 84 ? 9.866 1.747 -18.073 1.00 84.06 84 LYS A N 1
ATOM 669 C CA . LYS A 1 84 ? 11.145 2.269 -17.558 1.00 84.06 84 LYS A CA 1
ATOM 670 C C . LYS A 1 84 ? 12.161 1.151 -17.341 1.00 84.06 84 LYS A C 1
ATOM 672 O O . LYS A 1 84 ? 13.335 1.320 -17.676 1.00 84.06 84 LYS A O 1
ATOM 677 N N . LYS A 1 85 ? 11.734 -0.006 -16.821 1.00 81.44 85 LYS A N 1
ATOM 678 C CA . LYS A 1 85 ? 12.615 -1.170 -16.649 1.00 81.44 85 LYS A CA 1
ATOM 679 C C . LYS A 1 85 ? 13.152 -1.678 -17.985 1.00 81.44 85 LYS A C 1
ATOM 681 O O . LYS A 1 85 ? 14.350 -1.942 -18.092 1.00 81.44 85 LYS A O 1
ATOM 686 N N . GLN A 1 86 ? 12.286 -1.829 -18.985 1.00 83.88 86 GLN A N 1
ATOM 687 C CA . GLN A 1 86 ? 12.675 -2.305 -20.313 1.00 83.88 86 GLN A CA 1
ATOM 688 C C . GLN A 1 86 ? 13.690 -1.351 -20.949 1.00 83.88 86 GLN A C 1
ATOM 690 O O . GLN A 1 86 ? 14.746 -1.797 -21.398 1.00 83.88 86 GLN A O 1
ATOM 695 N N . ASN A 1 87 ? 13.449 -0.043 -20.858 1.00 85.69 87 ASN A N 1
ATOM 696 C CA . ASN A 1 87 ? 14.375 0.982 -21.340 1.00 85.69 87 ASN A CA 1
ATOM 697 C C . ASN A 1 87 ? 15.742 0.913 -20.635 1.00 85.69 87 ASN A C 1
ATOM 699 O O . ASN A 1 87 ? 16.782 0.994 -21.288 1.00 85.69 87 ASN A O 1
ATOM 703 N N . LEU A 1 88 ? 15.768 0.685 -19.315 1.00 84.62 88 LEU A N 1
ATOM 704 C CA . LEU A 1 88 ? 17.013 0.513 -18.553 1.00 84.62 88 LEU A CA 1
ATOM 705 C C . LEU A 1 88 ? 17.807 -0.741 -18.946 1.00 84.62 88 LEU A C 1
ATOM 707 O O . LEU A 1 88 ? 19.037 -0.735 -18.853 1.00 84.62 88 LEU A O 1
ATOM 711 N N . ILE A 1 89 ? 17.128 -1.821 -19.336 1.00 83.94 89 ILE A N 1
ATOM 712 C CA . ILE A 1 89 ? 17.777 -3.051 -19.809 1.00 83.94 89 ILE A CA 1
ATOM 713 C C . ILE A 1 89 ? 18.348 -2.830 -21.213 1.00 83.94 89 ILE A C 1
ATOM 715 O O . ILE A 1 89 ? 19.519 -3.123 -21.443 1.00 83.94 89 ILE A O 1
ATOM 719 N N . GLN A 1 90 ? 17.568 -2.241 -22.123 1.00 83.44 90 GLN A N 1
ATOM 720 C CA . GLN A 1 90 ? 18.013 -1.950 -23.490 1.00 83.44 90 GLN A CA 1
ATOM 721 C C . GLN A 1 90 ? 19.217 -1.000 -23.519 1.00 83.44 90 GLN A C 1
ATOM 723 O O . GLN A 1 90 ? 20.177 -1.233 -24.250 1.00 83.44 90 GLN A O 1
ATOM 728 N N . ALA A 1 91 ? 19.215 0.029 -22.666 1.00 83.69 91 ALA A N 1
ATOM 729 C CA . ALA A 1 91 ? 20.333 0.963 -22.543 1.00 83.69 91 ALA A CA 1
ATOM 730 C C . ALA A 1 91 ? 21.620 0.322 -21.991 1.00 83.69 91 ALA A C 1
ATOM 732 O O . ALA A 1 91 ? 22.702 0.864 -22.213 1.00 83.69 91 ALA A O 1
ATOM 733 N N . ARG A 1 92 ? 21.523 -0.799 -21.256 1.00 81.19 92 ARG A N 1
ATOM 734 C CA . ARG A 1 92 ? 22.695 -1.588 -20.843 1.00 81.19 92 ARG A CA 1
ATOM 735 C C . ARG A 1 92 ? 23.232 -2.420 -22.003 1.00 81.19 92 ARG A C 1
ATOM 737 O O . ARG A 1 92 ? 24.418 -2.344 -22.268 1.00 81.19 92 ARG A O 1
ATOM 744 N N . ILE A 1 93 ? 22.354 -3.119 -22.724 1.00 80.06 93 ILE A N 1
ATOM 745 C CA . ILE A 1 93 ? 22.735 -3.987 -23.852 1.00 80.06 93 ILE A CA 1
ATOM 746 C C . ILE A 1 93 ? 23.416 -3.195 -24.980 1.00 80.06 93 ILE A C 1
ATOM 748 O O . ILE A 1 93 ? 24.347 -3.693 -25.588 1.00 80.06 93 ILE A O 1
ATOM 752 N N . GLN A 1 94 ? 22.984 -1.961 -25.259 1.00 69.38 94 GLN A N 1
ATOM 753 C CA . GLN A 1 94 ? 23.575 -1.129 -26.323 1.00 69.38 94 GLN A CA 1
ATOM 754 C C . GLN A 1 94 ? 24.934 -0.501 -25.962 1.00 69.38 94 GLN A C 1
ATOM 756 O O . GLN A 1 94 ? 25.546 0.142 -26.814 1.00 69.38 94 GLN A O 1
ATOM 761 N N . LYS A 1 95 ? 25.373 -0.601 -24.702 1.00 61.12 95 LYS A N 1
ATOM 762 C CA . LYS A 1 95 ? 26.656 -0.048 -24.240 1.00 61.12 95 LYS A CA 1
ATOM 763 C C . LYS A 1 95 ? 27.783 -1.082 -24.175 1.00 61.12 95 LYS A C 1
ATOM 765 O O . LYS A 1 95 ? 28.918 -0.665 -23.948 1.00 61.12 95 LYS A O 1
ATOM 770 N N . ASP A 1 96 ? 27.461 -2.358 -24.369 1.00 53.78 96 ASP A N 1
ATOM 771 C CA . ASP A 1 96 ? 28.395 -3.488 -24.429 1.00 53.78 96 ASP A CA 1
ATOM 772 C C . ASP A 1 96 ? 28.645 -3.899 -25.892 1.00 53.78 96 ASP A C 1
ATOM 774 O O . ASP A 1 96 ? 29.792 -4.293 -26.202 1.00 53.78 96 ASP A O 1
#

Sequence (96 aa):
FDVYRESQKNKRKIPDLKDVNVEEALKILEDLDFKGVSVTPNLNPTYPIEPMNRVLKTVPEAGKNVDIGSVVKVYYIDDDVLEKKQNLIQARIQKD

Radius of gyration: 17.45 Å; chains: 1; bounding box: 40×17×61 Å

Secondary structure (DSSP, 8-state):
-HHHHHHHHTEEEPPP-TTSBHHHHHHH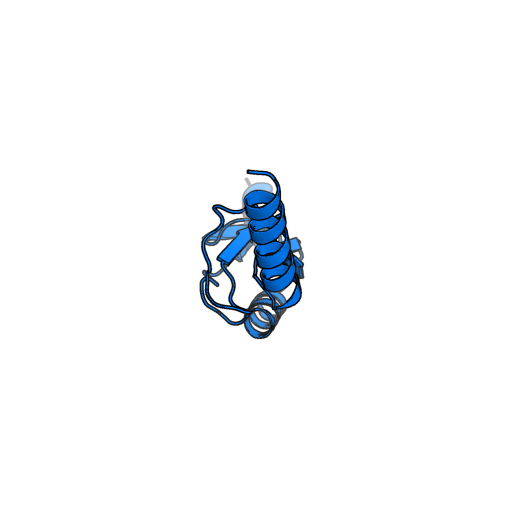HHHTT-EEEEE-----TTS--PPTTBEEEEESPTT-EEETT-EEEEEE--HHHHHHHHHHHHHHHTT-

Foldseek 3Di:
DVVVVVVQVQWDFAAPQFFPQLVVSCVVCVVVQEREDEDEDDDDLPDDPDDARGFHAKVVGGGDIDGRHYYIYTYGDHPVNVVVSVVNVVVVVVVD

pLDDT: mean 86.48, std 13.35, range [52.34, 98.38]